Protein AF-A0AAD5U591-F1 (afdb_monomer_lite)

Radius of gyration: 16.57 Å; chains: 1; bounding box: 40×35×48 Å

Foldseek 3Di:
DDWDQDPVRAIEAEAFDAQDDPNQVVCCVSHVQQVRHAEYEYFFLQRAVGQLVVCVSHVPHAYEYFLSNCVPCVVRHDHPYHCPDPVNQVVCPPQKHKDAPPPADGNDGPPNPQPLRGGIWIAGPVVRDIDSPQQKDFDAPDDPVCCVPDPHRDIDGRD

Structure (mmCIF, N/CA/C/O backbone):
data_AF-A0AAD5U591-F1
#
_entry.id   AF-A0AAD5U591-F1
#
loop_
_atom_site.group_PDB
_atom_site.id
_atom_site.type_symbol
_atom_site.label_atom_id
_atom_site.label_alt_id
_atom_site.label_comp_id
_atom_site.label_asym_id
_atom_site.label_entity_id
_atom_site.label_seq_id
_atom_site.pdbx_PDB_ins_code
_atom_site.Cartn_x
_atom_site.Cartn_y
_atom_site.Cartn_z
_atom_site.occupancy
_atom_site.B_iso_or_equiv
_atom_site.auth_seq_id
_atom_site.auth_comp_id
_atom_site.auth_asym_id
_atom_site.auth_atom_id
_atom_site.pdbx_PDB_model_num
ATOM 1 N N . MET A 1 1 ? -3.386 0.021 -6.313 1.00 92.75 1 MET A N 1
ATOM 2 C CA . MET A 1 1 ? -3.822 -0.165 -4.912 1.00 92.75 1 MET A CA 1
ATOM 3 C C . MET A 1 1 ? -4.384 -1.567 -4.724 1.00 92.75 1 MET A C 1
ATOM 5 O O . MET A 1 1 ? -5.111 -2.039 -5.590 1.00 92.75 1 MET A O 1
ATOM 9 N N . SER A 1 2 ? -4.072 -2.214 -3.604 1.00 96.12 2 SER A N 1
ATOM 10 C CA . SER A 1 2 ? -4.718 -3.455 -3.149 1.00 96.12 2 SER A CA 1
ATOM 11 C C . SER A 1 2 ? -5.254 -3.280 -1.729 1.00 96.12 2 SER A C 1
ATOM 13 O O . SER A 1 2 ? -4.752 -2.448 -0.980 1.00 96.12 2 SER A O 1
ATOM 15 N N . ILE A 1 3 ? -6.272 -4.052 -1.348 1.00 96.69 3 ILE A N 1
ATOM 16 C CA . ILE A 1 3 ? -6.876 -3.996 -0.011 1.00 96.69 3 ILE A CA 1
ATOM 17 C C . ILE A 1 3 ? -6.871 -5.405 0.567 1.00 96.69 3 ILE A C 1
ATOM 19 O O . ILE A 1 3 ? -7.414 -6.330 -0.035 1.00 96.69 3 ILE A O 1
ATOM 23 N N . ILE A 1 4 ? -6.253 -5.569 1.732 1.00 96.19 4 ILE A N 1
ATOM 24 C CA . ILE A 1 4 ? -6.123 -6.861 2.403 1.00 96.19 4 ILE A CA 1
ATOM 25 C C . ILE A 1 4 ? -6.938 -6.833 3.679 1.00 96.19 4 ILE A C 1
ATOM 27 O O . ILE A 1 4 ? -6.762 -5.937 4.499 1.00 96.19 4 ILE A O 1
ATOM 31 N N . LYS A 1 5 ? -7.796 -7.837 3.861 1.00 95.56 5 LYS A N 1
ATOM 32 C CA . LYS A 1 5 ? -8.461 -8.086 5.138 1.00 95.56 5 LYS A CA 1
ATOM 33 C C . LYS A 1 5 ? -7.550 -8.935 6.021 1.00 95.56 5 LYS A C 1
ATOM 35 O O . LYS A 1 5 ? -7.243 -10.071 5.667 1.00 95.56 5 LYS A O 1
ATOM 40 N N . THR A 1 6 ? -7.131 -8.388 7.151 1.00 94.25 6 THR A N 1
ATOM 41 C CA . THR A 1 6 ? -6.293 -9.067 8.148 1.00 94.25 6 THR A CA 1
ATOM 42 C C . THR A 1 6 ? -7.108 -10.084 8.946 1.00 94.25 6 THR A C 1
ATOM 44 O O . THR A 1 6 ? -8.347 -10.078 8.938 1.00 94.25 6 THR A O 1
ATOM 47 N N . LYS A 1 7 ? -6.430 -10.966 9.692 1.00 89.75 7 LYS A N 1
ATOM 48 C CA . LYS A 1 7 ? -7.109 -11.998 10.506 1.00 89.75 7 LYS A CA 1
ATOM 49 C C . LYS A 1 7 ? -8.034 -11.419 11.577 1.00 89.75 7 LYS A C 1
ATOM 51 O O . LYS A 1 7 ? -9.019 -12.057 11.938 1.00 89.75 7 LYS A O 1
ATOM 56 N N . ASN A 1 8 ? -7.737 -10.215 12.069 1.00 90.44 8 ASN A N 1
ATOM 57 C CA . ASN A 1 8 ? -8.565 -9.508 13.052 1.00 90.44 8 ASN A CA 1
ATOM 58 C C . ASN A 1 8 ? -9.785 -8.795 12.419 1.00 90.44 8 ASN A C 1
ATOM 60 O O . ASN A 1 8 ? -10.563 -8.159 13.128 1.00 90.44 8 ASN A O 1
ATOM 64 N N . GLY A 1 9 ? -9.965 -8.902 11.097 1.00 93.94 9 GLY A N 1
ATOM 65 C CA . GLY A 1 9 ? -11.090 -8.336 10.360 1.00 93.94 9 GLY A CA 1
ATOM 66 C C . GLY A 1 9 ? -10.933 -6.869 9.952 1.00 93.94 9 GLY A C 1
ATOM 67 O O . GLY A 1 9 ? -11.871 -6.328 9.365 1.00 93.94 9 GLY A O 1
ATOM 68 N N . LYS A 1 10 ? -9.788 -6.237 10.241 1.00 97.12 10 LYS A N 1
ATOM 69 C CA . LYS A 1 10 ? -9.422 -4.900 9.754 1.00 97.12 10 LYS A CA 1
ATOM 70 C C . LYS A 1 10 ? -8.831 -4.968 8.347 1.00 97.12 10 LYS A C 1
ATOM 72 O O . LYS A 1 10 ? -8.687 -6.044 7.767 1.00 97.12 10 LYS A O 1
ATOM 77 N N . PHE A 1 11 ? -8.533 -3.803 7.783 1.00 98.19 11 PHE A N 1
ATOM 78 C CA . PHE A 1 11 ? -7.991 -3.671 6.441 1.00 98.19 11 PHE A CA 1
ATOM 79 C C . PHE A 1 11 ? -6.640 -2.963 6.424 1.00 98.19 11 PHE A C 1
ATOM 81 O O . PHE A 1 11 ? -6.438 -1.964 7.116 1.00 98.19 11 PHE A O 1
ATOM 88 N N . ILE A 1 12 ? -5.747 -3.462 5.573 1.00 98.19 12 ILE A N 1
ATOM 89 C CA . ILE A 1 12 ? -4.520 -2.781 5.165 1.00 98.19 12 ILE A CA 1
ATOM 90 C C . ILE A 1 12 ? -4.679 -2.385 3.698 1.00 98.19 12 ILE A C 1
ATOM 92 O O . ILE A 1 12 ? -4.931 -3.240 2.845 1.00 98.19 12 ILE A O 1
ATOM 96 N N . CYS A 1 13 ? -4.527 -1.096 3.403 1.00 98.25 13 CYS A N 1
ATOM 97 C CA . CYS A 1 13 ? -4.463 -0.593 2.033 1.00 98.25 13 CYS A CA 1
ATOM 98 C C . CYS A 1 13 ? -3.001 -0.548 1.576 1.00 98.25 13 CYS A C 1
ATOM 100 O O . CYS A 1 13 ? -2.153 0.038 2.247 1.00 98.25 13 CYS A O 1
ATOM 102 N N . ILE A 1 14 ? -2.712 -1.172 0.439 1.00 98.06 14 ILE A N 1
ATOM 103 C CA . ILE A 1 14 ? -1.399 -1.183 -0.205 1.00 98.06 14 ILE A CA 1
ATOM 104 C C . ILE A 1 14 ? -1.436 -0.210 -1.377 1.00 98.06 14 ILE A C 1
ATOM 106 O O . ILE A 1 14 ? -2.205 -0.410 -2.323 1.00 98.06 14 ILE A O 1
ATOM 110 N N . ASP A 1 15 ? -0.588 0.810 -1.304 1.00 97.44 15 ASP A N 1
ATOM 111 C CA . ASP A 1 15 ? -0.572 2.004 -2.142 1.00 97.44 15 ASP A CA 1
ATOM 112 C C . ASP A 1 15 ? -1.895 2.781 -2.150 1.00 97.44 15 ASP A C 1
ATOM 114 O O . ASP A 1 15 ? -2.889 2.399 -1.532 1.00 97.44 15 ASP A O 1
ATOM 118 N N . ALA A 1 16 ? -1.896 3.913 -2.846 1.00 96.19 16 ALA A N 1
ATOM 119 C CA . ALA A 1 16 ? -3.072 4.741 -3.054 1.00 96.19 16 ALA A CA 1
ATOM 120 C C . ALA A 1 16 ? -3.356 4.887 -4.552 1.00 96.19 16 ALA A C 1
ATOM 122 O O . ALA A 1 16 ? -2.450 4.885 -5.382 1.00 96.19 16 ALA A O 1
ATOM 123 N N . VAL A 1 17 ? -4.632 5.033 -4.886 1.00 95.44 17 VAL A N 1
ATOM 124 C CA . VAL A 1 17 ? -5.116 5.484 -6.197 1.00 95.44 17 VAL A CA 1
ATOM 125 C C . VAL A 1 17 ? -6.051 6.658 -5.969 1.00 95.44 17 VAL A C 1
ATOM 127 O O . VAL A 1 17 ? -6.451 6.921 -4.834 1.00 95.44 17 VAL A O 1
ATOM 130 N N . GLU A 1 18 ? -6.382 7.384 -7.029 1.00 95.62 18 GLU A N 1
ATOM 131 C CA . GLU A 1 18 ? -7.425 8.394 -6.927 1.00 95.62 18 GLU A CA 1
ATOM 132 C C . GLU A 1 18 ? -8.764 7.716 -6.586 1.00 95.62 18 GLU A C 1
ATOM 134 O O . GLU A 1 18 ? -9.175 6.776 -7.265 1.00 95.62 18 GLU A O 1
ATOM 139 N N . VAL A 1 19 ? -9.423 8.157 -5.511 1.00 96.06 19 VAL A N 1
ATOM 140 C CA . VAL A 1 19 ? -10.676 7.567 -5.017 1.00 96.06 19 VAL A CA 1
ATOM 141 C C . VAL A 1 19 ? -11.828 8.511 -5.331 1.00 96.06 19 VAL A C 1
ATOM 143 O O . VAL A 1 19 ? -12.067 9.491 -4.625 1.00 96.06 19 VAL A O 1
ATOM 146 N N . THR A 1 20 ? -12.561 8.201 -6.396 1.00 95.25 20 THR A N 1
ATOM 147 C CA . THR A 1 20 ? -13.708 8.982 -6.873 1.00 95.25 20 THR A CA 1
ATOM 148 C C . THR A 1 20 ? -14.860 8.067 -7.288 1.00 95.25 20 THR A C 1
ATOM 150 O O . THR A 1 20 ? -14.674 6.866 -7.483 1.00 95.25 20 THR A O 1
ATOM 153 N N . GLY A 1 21 ? -16.067 8.634 -7.398 1.00 95.31 21 GLY A N 1
ATOM 154 C CA . GLY A 1 21 ? -17.248 7.930 -7.907 1.00 95.31 21 GLY A CA 1
ATOM 155 C C . GLY A 1 21 ? -17.542 6.620 -7.172 1.00 95.31 21 GLY A C 1
ATOM 156 O O . GLY A 1 21 ? -17.509 6.568 -5.941 1.00 95.31 21 GLY A O 1
ATOM 157 N N . ASP A 1 22 ? -17.801 5.565 -7.941 1.00 96.19 22 ASP A N 1
ATOM 158 C CA . ASP A 1 22 ? -18.186 4.246 -7.429 1.00 96.19 22 ASP A CA 1
ATOM 159 C C . ASP A 1 22 ? -17.120 3.638 -6.510 1.00 96.19 22 ASP A C 1
ATOM 161 O O . ASP A 1 22 ? -17.457 3.072 -5.469 1.00 96.19 22 ASP A O 1
ATOM 165 N N . LEU A 1 23 ? -15.832 3.860 -6.804 1.00 96.06 23 LEU A N 1
ATOM 166 C CA . LEU A 1 23 ? -14.731 3.360 -5.975 1.00 96.06 23 LEU A CA 1
ATOM 167 C C . LEU A 1 23 ? -14.799 3.909 -4.542 1.00 96.06 23 LEU A C 1
ATOM 169 O O . LEU A 1 23 ? -14.490 3.193 -3.590 1.00 96.06 23 LEU A O 1
ATOM 173 N N . LYS A 1 24 ? -15.230 5.167 -4.366 1.00 97.31 24 LYS A N 1
ATOM 174 C CA . LYS A 1 24 ? -15.427 5.749 -3.030 1.00 97.31 24 LYS A CA 1
ATOM 175 C C . LYS A 1 24 ? -16.519 5.004 -2.265 1.00 97.31 24 LYS A C 1
ATOM 177 O O . LYS A 1 24 ? -16.320 4.665 -1.102 1.00 97.31 24 LYS A O 1
ATOM 182 N N . GLY A 1 25 ? -17.646 4.740 -2.927 1.00 97.88 25 GLY A N 1
ATOM 183 C CA . GLY A 1 25 ? -18.772 4.015 -2.342 1.00 97.88 25 GLY A CA 1
ATOM 184 C C . GLY A 1 25 ? -18.409 2.579 -1.968 1.00 97.88 25 GLY A C 1
ATOM 185 O O . GLY A 1 25 ? -18.720 2.136 -0.864 1.00 97.88 25 GLY A O 1
ATOM 186 N N . GLU A 1 26 ? -17.693 1.874 -2.846 1.00 97.31 26 GLU A N 1
ATOM 187 C CA . GLU A 1 26 ? -17.203 0.517 -2.586 1.00 97.31 26 GLU A CA 1
ATOM 188 C C . GLU A 1 26 ? -16.244 0.477 -1.394 1.00 97.31 26 GLU A C 1
ATOM 190 O O . GLU A 1 26 ? -16.398 -0.356 -0.497 1.00 97.31 26 GLU A O 1
ATOM 195 N N . LEU A 1 27 ? -15.282 1.405 -1.346 1.00 97.38 27 LEU A N 1
ATOM 196 C CA . LEU A 1 27 ? -14.311 1.473 -0.261 1.00 97.38 27 LEU A CA 1
ATOM 197 C C . LEU A 1 27 ? -14.982 1.807 1.075 1.00 97.38 27 LEU A C 1
ATOM 199 O O . LEU A 1 27 ? -14.684 1.169 2.087 1.00 97.38 27 LEU A O 1
ATOM 203 N N . ASP A 1 28 ? -15.918 2.755 1.090 1.00 98.12 28 ASP A N 1
ATOM 204 C CA . ASP A 1 28 ? -16.672 3.116 2.292 1.00 98.12 28 ASP A CA 1
ATOM 205 C C . ASP A 1 28 ? -17.528 1.960 2.803 1.00 98.12 28 ASP A C 1
ATOM 207 O O . ASP A 1 28 ? -17.515 1.669 4.000 1.00 98.12 28 ASP A O 1
ATOM 211 N N . ALA A 1 29 ? -18.242 1.275 1.909 1.00 98.12 29 ALA A N 1
ATOM 212 C CA . ALA A 1 29 ? -19.065 0.129 2.272 1.00 98.12 29 ALA A CA 1
ATOM 213 C C . ALA A 1 29 ? -18.212 -1.023 2.823 1.00 98.12 29 ALA A C 1
ATOM 215 O O . ALA A 1 29 ? -18.571 -1.636 3.829 1.00 98.12 29 ALA A O 1
ATOM 216 N N . LEU A 1 30 ? -17.057 -1.288 2.203 1.00 97.31 30 LEU A N 1
ATOM 217 C CA . LEU A 1 30 ? -16.142 -2.347 2.624 1.00 97.31 30 LEU A CA 1
ATOM 218 C C . LEU A 1 30 ? -15.506 -2.061 3.991 1.00 97.31 30 LEU A C 1
ATOM 220 O O . LEU A 1 30 ? -15.283 -2.984 4.775 1.00 97.31 30 LEU A O 1
ATOM 224 N N . THR A 1 31 ? -15.197 -0.794 4.275 1.00 97.75 31 THR A N 1
ATOM 225 C CA . THR A 1 31 ? -14.332 -0.406 5.400 1.00 97.75 31 THR A CA 1
ATOM 226 C C . THR A 1 31 ? -15.045 0.355 6.517 1.00 97.75 31 THR A C 1
ATOM 228 O O . THR A 1 31 ? -14.375 0.889 7.401 1.00 97.75 31 THR A O 1
ATOM 231 N N . ASP A 1 32 ? -16.381 0.407 6.504 1.00 97.75 32 ASP A N 1
ATOM 232 C CA . ASP A 1 32 ? -17.183 1.295 7.361 1.00 97.75 32 ASP A CA 1
ATOM 233 C C . ASP A 1 32 ? -16.642 2.732 7.322 1.00 97.75 32 ASP A C 1
ATOM 235 O O . ASP A 1 32 ? -16.164 3.278 8.319 1.00 97.75 32 ASP A O 1
ATOM 239 N N . ASN A 1 33 ? -16.684 3.334 6.132 1.00 97.25 33 ASN A N 1
ATOM 240 C CA . ASN A 1 33 ? -16.224 4.701 5.878 1.00 97.25 33 ASN A CA 1
ATOM 241 C C . ASN A 1 33 ? -14.779 4.928 6.362 1.00 97.25 33 ASN A C 1
ATOM 243 O O . ASN A 1 33 ? -14.467 5.933 6.999 1.00 97.25 33 ASN A O 1
ATOM 247 N N . GLY A 1 34 ? -13.904 3.948 6.125 1.00 97.44 34 GLY A N 1
ATOM 248 C CA . GLY A 1 34 ? -12.499 3.975 6.523 1.00 97.44 34 GLY A CA 1
ATOM 249 C C . GLY A 1 34 ? -12.202 3.571 7.969 1.00 97.44 34 GLY A C 1
ATOM 250 O O . GLY A 1 34 ? -11.034 3.381 8.300 1.00 97.44 34 GLY A O 1
ATOM 251 N N . LYS A 1 35 ? -13.200 3.378 8.844 1.00 97.88 35 LYS A N 1
ATOM 252 C CA . LYS A 1 35 ? -12.973 3.034 10.268 1.00 97.88 35 LYS A CA 1
ATOM 253 C C . LYS A 1 35 ? -12.347 1.655 10.480 1.00 97.88 35 LYS A C 1
ATOM 255 O O . LYS A 1 35 ? -11.789 1.367 11.544 1.00 97.88 35 LYS A O 1
ATOM 260 N N . LEU A 1 36 ? -12.496 0.760 9.509 1.00 98.31 36 LEU A N 1
ATOM 261 C CA . LEU A 1 36 ? -11.883 -0.563 9.531 1.00 98.31 36 LEU A CA 1
ATOM 262 C C . LEU A 1 36 ? -10.500 -0.584 8.876 1.00 98.31 36 LEU A C 1
ATOM 264 O O . LEU A 1 36 ? -9.835 -1.611 8.978 1.00 98.31 36 LEU A O 1
ATOM 268 N N . ILE A 1 37 ? -10.050 0.509 8.254 1.00 98.44 37 ILE A N 1
ATOM 269 C CA . ILE A 1 37 ? -8.684 0.612 7.737 1.00 98.44 37 ILE A CA 1
ATOM 270 C C . ILE A 1 37 ? -7.752 0.861 8.926 1.00 98.44 37 ILE A C 1
ATOM 272 O O . ILE A 1 37 ? -7.838 1.876 9.613 1.00 98.44 37 ILE A O 1
ATOM 276 N N . GLU A 1 38 ? -6.866 -0.089 9.191 1.00 97.81 38 GLU A N 1
ATOM 277 C CA . GLU A 1 38 ? -5.878 0.004 10.265 1.00 97.81 38 GLU A CA 1
ATOM 278 C C . GLU A 1 38 ? -4.618 0.725 9.791 1.00 97.81 38 GLU A C 1
ATOM 280 O O . GLU A 1 38 ? -4.025 1.524 10.522 1.00 97.81 38 GLU A O 1
ATOM 285 N N . SER A 1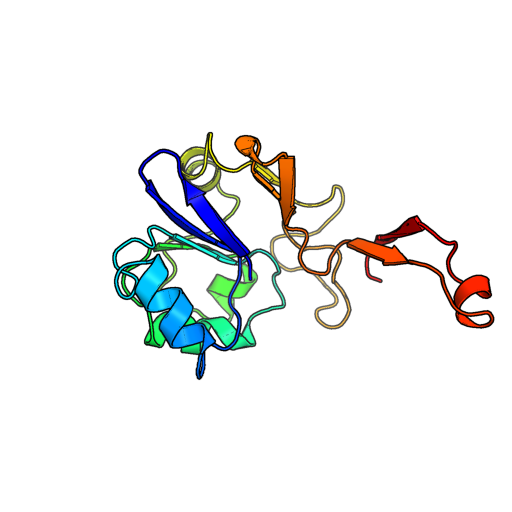 39 ? -4.187 0.441 8.563 1.00 98.31 39 SER A N 1
ATOM 286 C CA . SER A 1 39 ? -2.964 1.007 8.005 1.00 98.31 39 SER A CA 1
ATOM 287 C C . SER A 1 39 ? -3.048 1.195 6.497 1.00 98.31 39 SER A C 1
ATOM 289 O O . SER A 1 39 ? -3.719 0.442 5.791 1.00 98.31 39 SER A O 1
ATOM 291 N N . VAL A 1 40 ? -2.314 2.190 6.013 1.00 98.56 40 VAL A N 1
ATOM 292 C CA . VAL A 1 40 ? -2.033 2.418 4.597 1.00 98.56 40 VAL A CA 1
ATOM 293 C C . VAL A 1 40 ? -0.521 2.346 4.416 1.00 98.56 40 VAL A C 1
ATOM 295 O O . VAL A 1 40 ? 0.216 3.015 5.141 1.00 98.56 40 VAL A O 1
ATOM 298 N N . ILE A 1 41 ? -0.048 1.525 3.479 1.00 98.44 41 ILE A N 1
ATOM 299 C CA . ILE A 1 41 ? 1.384 1.335 3.222 1.00 98.44 41 ILE A CA 1
ATOM 300 C C . ILE A 1 41 ? 1.743 1.769 1.800 1.00 98.44 41 ILE A C 1
ATOM 302 O O . ILE A 1 41 ? 1.080 1.368 0.849 1.00 98.44 41 ILE A O 1
ATOM 306 N N . ALA A 1 42 ? 2.784 2.586 1.650 1.00 97.81 42 ALA A N 1
ATOM 307 C CA . ALA A 1 42 ? 3.295 3.053 0.365 1.00 97.81 42 ALA A CA 1
ATOM 308 C C . ALA A 1 42 ? 4.515 2.232 -0.058 1.00 97.81 42 ALA A C 1
ATOM 310 O O . ALA A 1 42 ? 5.558 2.279 0.602 1.00 97.81 42 ALA A O 1
ATOM 311 N N . THR A 1 43 ? 4.380 1.477 -1.146 1.00 95.75 43 THR A N 1
ATOM 312 C CA . THR A 1 43 ? 5.341 0.440 -1.541 1.00 95.75 43 THR A CA 1
ATOM 313 C C . THR A 1 43 ? 6.329 0.912 -2.593 1.00 95.75 43 THR A C 1
ATOM 315 O O . THR A 1 43 ? 7.479 0.475 -2.581 1.00 95.75 43 THR A O 1
ATOM 318 N N . HIS A 1 44 ? 5.920 1.832 -3.471 1.00 92.94 44 HIS A N 1
ATOM 319 C CA . HIS A 1 44 ? 6.751 2.285 -4.580 1.00 92.94 44 HIS A CA 1
ATOM 320 C C . HIS A 1 44 ? 7.161 3.759 -4.414 1.00 92.94 44 HIS A C 1
ATOM 322 O O . HIS A 1 44 ? 6.302 4.638 -4.458 1.00 92.94 44 HIS A O 1
ATOM 328 N N . PRO A 1 45 ? 8.461 4.084 -4.261 1.00 91.12 45 PRO A N 1
ATOM 329 C CA . PRO A 1 45 ? 8.947 5.417 -3.864 1.00 91.12 45 PRO A CA 1
ATOM 330 C C . PRO A 1 45 ? 8.565 6.565 -4.818 1.00 91.12 45 PRO A C 1
ATOM 332 O O . PRO A 1 45 ? 8.686 7.739 -4.456 1.00 91.12 45 PRO A O 1
ATOM 335 N N . PHE A 1 46 ? 8.123 6.247 -6.035 1.00 91.06 46 PHE A N 1
ATOM 336 C CA . PHE A 1 46 ? 7.727 7.223 -7.054 1.00 91.06 46 PHE A CA 1
ATOM 337 C C . PHE A 1 46 ? 6.213 7.325 -7.278 1.00 91.06 46 PHE A C 1
ATOM 339 O O . PHE A 1 46 ? 5.774 8.201 -8.019 1.00 91.06 46 PHE A O 1
ATOM 346 N N . HIS A 1 47 ? 5.400 6.481 -6.637 1.00 92.31 47 HIS A N 1
ATOM 347 C CA . HIS A 1 47 ? 3.942 6.509 -6.787 1.00 92.31 47 HIS A CA 1
ATOM 348 C C . HIS A 1 47 ? 3.313 7.376 -5.701 1.00 92.31 47 HIS A C 1
ATOM 350 O O . HIS A 1 47 ? 2.741 6.892 -4.734 1.00 92.31 47 HIS A O 1
ATOM 356 N N . THR A 1 48 ? 3.444 8.693 -5.843 1.00 91.31 48 THR A N 1
ATOM 357 C CA . THR A 1 48 ? 3.114 9.630 -4.755 1.00 91.31 48 THR A CA 1
ATOM 358 C C . THR A 1 48 ? 1.824 10.418 -4.958 1.00 91.31 48 THR A C 1
ATOM 360 O O . THR A 1 48 ? 1.310 10.996 -4.005 1.00 91.31 48 THR A O 1
ATOM 363 N N . LEU A 1 49 ? 1.294 10.459 -6.184 1.00 93.12 49 LEU A N 1
ATOM 364 C CA . LEU A 1 49 ? 0.250 11.412 -6.585 1.00 93.12 49 LEU A CA 1
ATOM 365 C C . LEU A 1 49 ? -1.045 11.281 -5.774 1.00 93.12 49 LEU A C 1
ATOM 367 O O . LEU A 1 49 ? -1.634 12.285 -5.379 1.00 93.12 49 LEU A O 1
ATOM 371 N N . SER A 1 50 ? -1.480 10.053 -5.501 1.00 96.56 50 SER A N 1
ATOM 372 C CA . SER A 1 50 ? -2.794 9.805 -4.904 1.00 96.56 50 SER A CA 1
ATOM 373 C C . SER A 1 50 ? -2.815 9.872 -3.377 1.00 96.56 50 SER A C 1
ATOM 375 O O . SER A 1 50 ? -3.890 9.962 -2.788 1.00 96.56 50 SER A O 1
ATOM 377 N N . PHE A 1 51 ? -1.656 9.868 -2.712 1.00 98.06 51 PHE A N 1
ATOM 378 C CA . PHE A 1 51 ? -1.589 9.786 -1.250 1.00 98.06 51 PHE A CA 1
ATOM 379 C C . PHE A 1 51 ? -2.210 10.989 -0.542 1.00 98.06 51 PHE A C 1
ATOM 381 O O . PHE A 1 51 ? -2.872 10.811 0.476 1.00 98.06 51 PHE A O 1
ATOM 388 N N . LYS A 1 52 ? -2.065 12.198 -1.098 1.00 98.00 52 LYS A N 1
ATOM 389 C CA . LYS A 1 52 ? -2.682 13.406 -0.537 1.00 98.00 52 LYS A CA 1
ATOM 390 C C . LYS A 1 52 ? -4.208 13.303 -0.508 1.00 98.00 52 LYS A C 1
ATOM 392 O O . LYS A 1 52 ? -4.816 13.503 0.539 1.00 98.00 52 LYS A O 1
ATOM 397 N N . GLN A 1 53 ? -4.825 12.973 -1.645 1.00 97.88 53 GLN A N 1
ATOM 398 C CA . GLN A 1 53 ? -6.281 12.829 -1.729 1.00 97.88 53 GLN A CA 1
ATOM 399 C C . GLN A 1 53 ? -6.761 11.676 -0.838 1.00 97.88 53 GLN A C 1
ATOM 401 O O . GLN A 1 53 ? -7.731 11.829 -0.100 1.00 97.88 53 GLN A O 1
ATOM 406 N N . PHE A 1 54 ? -6.054 10.544 -0.856 1.00 98.25 54 PHE A N 1
ATOM 407 C CA . PHE A 1 54 ? -6.412 9.392 -0.035 1.00 98.25 54 PHE A CA 1
ATOM 408 C C . PHE A 1 54 ? -6.375 9.730 1.465 1.00 98.25 54 PHE A C 1
ATOM 410 O O . PHE A 1 54 ? -7.320 9.419 2.187 1.00 98.25 54 PHE A O 1
ATOM 417 N N . TYR A 1 55 ? -5.341 10.447 1.918 1.00 98.44 55 TYR A N 1
ATOM 418 C CA . TYR A 1 55 ? -5.222 10.914 3.301 1.00 98.44 55 TYR A CA 1
ATOM 419 C C . TYR A 1 55 ? -6.338 11.890 3.694 1.00 98.44 55 TYR A C 1
ATOM 421 O O . TYR A 1 55 ? -6.881 11.791 4.791 1.00 98.44 55 TYR A O 1
ATOM 429 N N . GLN A 1 56 ? -6.731 12.801 2.798 1.00 98.00 56 GLN A N 1
ATOM 430 C CA . GLN A 1 56 ? -7.848 13.724 3.038 1.00 98.00 56 GLN A CA 1
ATOM 431 C C . GLN A 1 56 ? -9.184 12.994 3.223 1.00 98.00 56 GLN A C 1
ATOM 433 O O . GLN A 1 56 ? -9.997 13.406 4.048 1.00 98.00 56 GLN A O 1
ATOM 438 N N . LEU A 1 57 ? -9.409 11.914 2.470 1.00 98.06 57 LEU A N 1
ATOM 439 C CA . LEU A 1 57 ? -10.619 11.099 2.576 1.00 98.06 57 LEU A CA 1
ATOM 440 C C . LEU A 1 57 ? -10.597 10.183 3.807 1.00 98.06 57 LEU A C 1
ATOM 442 O O . LEU A 1 57 ? -11.633 9.992 4.442 1.00 98.06 57 LEU A O 1
ATOM 446 N N . TYR A 1 58 ? -9.428 9.641 4.154 1.00 98.19 58 TYR A N 1
ATOM 447 C CA . TYR A 1 58 ? -9.257 8.654 5.219 1.00 98.19 58 TYR A CA 1
ATOM 448 C C . TYR A 1 58 ? -8.060 8.998 6.123 1.00 98.19 58 TYR A C 1
ATOM 450 O O . TYR A 1 58 ? -7.038 8.316 6.079 1.00 98.19 58 TYR A O 1
ATOM 458 N N . PRO A 1 59 ? -8.150 10.026 6.982 1.00 97.94 59 PRO A N 1
ATOM 459 C CA . PRO A 1 59 ? -7.002 10.494 7.771 1.00 97.94 59 PRO A CA 1
ATOM 460 C C . PRO A 1 59 ? -6.697 9.644 9.015 1.00 97.94 59 PRO A C 1
ATOM 462 O O . PRO A 1 59 ? -5.644 9.804 9.629 1.00 97.94 59 PRO A O 1
ATOM 465 N N . SER A 1 60 ? -7.629 8.784 9.435 1.00 96.81 60 SER A N 1
ATOM 466 C CA . SER A 1 60 ? -7.551 8.023 10.691 1.00 96.81 60 SER A CA 1
ATOM 467 C C . SER A 1 60 ? -6.546 6.858 10.732 1.00 96.81 60 SER A C 1
ATOM 469 O O . SER A 1 60 ? -5.987 6.638 11.809 1.00 96.81 60 SER A O 1
ATOM 471 N N . PRO A 1 61 ? -6.317 6.083 9.652 1.00 98.00 61 PRO A N 1
ATOM 472 C CA . PRO A 1 61 ? -5.369 4.970 9.663 1.00 98.00 61 PRO A CA 1
ATOM 473 C C . PRO A 1 61 ? -3.924 5.424 9.881 1.00 98.00 61 PRO A C 1
ATOM 475 O O . PRO A 1 61 ? -3.579 6.588 9.681 1.00 98.00 61 PRO A O 1
ATOM 478 N N . LYS A 1 62 ? -3.046 4.481 10.231 1.00 98.44 62 LYS A N 1
ATOM 479 C CA . LYS A 1 62 ? -1.600 4.738 10.280 1.00 98.44 62 LYS A CA 1
ATOM 480 C C . LYS A 1 62 ? -0.998 4.656 8.880 1.00 98.44 62 LYS A C 1
ATOM 482 O O . LYS A 1 62 ? -1.181 3.654 8.193 1.00 98.44 62 LYS A O 1
ATOM 487 N N . TYR A 1 63 ? -0.253 5.678 8.475 1.00 98.69 63 TYR A N 1
ATOM 488 C CA . TYR A 1 63 ? 0.388 5.727 7.160 1.00 98.69 63 TYR A CA 1
ATOM 489 C C . TYR A 1 63 ? 1.871 5.384 7.275 1.00 98.69 63 TYR A C 1
ATOM 491 O O . TYR A 1 63 ? 2.599 6.038 8.017 1.00 98.69 63 TYR A O 1
ATOM 499 N N . PHE A 1 64 ? 2.334 4.394 6.518 1.00 98.62 64 PHE A N 1
ATOM 500 C CA . PHE A 1 64 ? 3.745 4.013 6.443 1.00 98.62 64 PHE A CA 1
ATOM 501 C C . PHE A 1 64 ?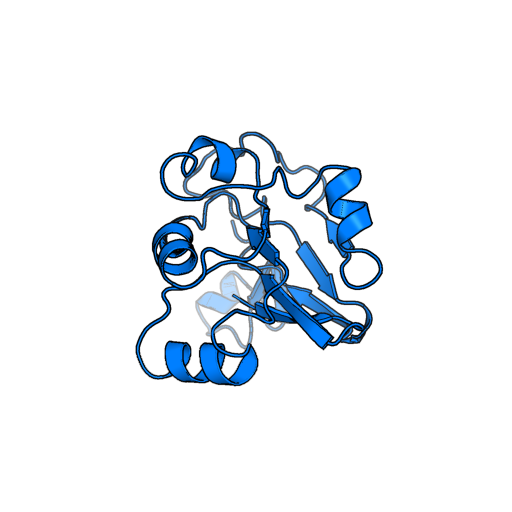 4.234 4.128 5.011 1.00 98.62 64 PHE A C 1
ATOM 503 O O . PHE A 1 64 ? 3.523 3.749 4.085 1.00 98.62 64 PHE A O 1
ATOM 510 N N . GLY A 1 65 ? 5.449 4.620 4.809 1.00 97.62 65 GLY A N 1
ATOM 511 C CA . GLY A 1 65 ? 5.984 4.787 3.463 1.00 97.62 65 GLY A CA 1
ATOM 512 C C . GLY A 1 65 ? 7.482 4.590 3.391 1.00 97.62 65 GLY A C 1
ATOM 513 O O . GLY A 1 65 ? 8.159 4.393 4.397 1.00 97.62 65 GLY A O 1
ATOM 514 N N . THR A 1 66 ? 8.012 4.638 2.178 1.00 96.56 66 THR A N 1
ATOM 515 C CA . THR A 1 66 ? 9.466 4.657 1.964 1.00 96.56 66 THR A CA 1
ATOM 516 C C . THR A 1 66 ? 10.080 5.990 2.430 1.00 96.56 66 THR A C 1
ATOM 518 O O . THR A 1 66 ? 9.357 6.991 2.522 1.00 96.56 66 THR A O 1
ATOM 521 N N . PRO A 1 67 ? 11.407 6.075 2.652 1.00 95.75 67 PRO A N 1
ATOM 522 C CA . PRO A 1 67 ? 12.071 7.326 3.034 1.00 95.75 67 PRO A CA 1
ATOM 523 C C . PRO A 1 67 ? 11.761 8.490 2.088 1.00 95.75 67 PRO A C 1
ATOM 525 O O . PRO A 1 67 ? 11.580 9.631 2.518 1.00 95.75 67 PRO A O 1
ATOM 528 N N . ARG A 1 68 ? 11.616 8.198 0.789 1.00 94.38 68 ARG A N 1
ATOM 529 C CA . ARG A 1 68 ? 11.215 9.194 -0.202 1.00 94.38 68 ARG A CA 1
ATOM 530 C C . ARG A 1 68 ? 9.815 9.745 0.066 1.00 94.38 68 ARG A C 1
ATOM 532 O O . ARG A 1 68 ? 9.674 10.962 0.056 1.00 94.38 68 ARG A O 1
ATOM 539 N N . HIS A 1 69 ? 8.814 8.905 0.340 1.00 96.06 69 HIS A N 1
ATOM 540 C CA . HIS A 1 69 ? 7.459 9.370 0.667 1.00 96.06 69 HIS A CA 1
ATOM 541 C C . HIS A 1 69 ? 7.465 10.315 1.866 1.00 96.06 69 HIS A C 1
ATOM 543 O O . HIS A 1 69 ? 6.937 11.420 1.775 1.00 96.06 69 HIS A O 1
ATOM 549 N N . LEU A 1 70 ? 8.134 9.908 2.949 1.00 96.88 70 LEU A N 1
ATOM 550 C CA . LEU A 1 70 ? 8.267 10.717 4.160 1.00 96.88 70 LEU A CA 1
ATOM 551 C C . LEU A 1 70 ? 8.936 12.063 3.862 1.00 96.88 70 LEU A C 1
ATOM 553 O O . LEU A 1 70 ? 8.546 13.076 4.426 1.00 96.88 70 LEU A O 1
ATOM 557 N N . LYS A 1 71 ? 9.921 12.088 2.960 1.00 95.25 71 LYS A N 1
ATOM 558 C CA . LYS A 1 71 ? 10.623 13.312 2.564 1.00 95.25 71 LYS A CA 1
ATOM 559 C C . LYS A 1 71 ? 9.772 14.250 1.707 1.00 95.25 71 LYS A C 1
ATOM 561 O O . LYS A 1 71 ? 9.850 15.457 1.907 1.00 95.25 71 LYS A O 1
ATOM 566 N N . ILE A 1 72 ? 9.048 1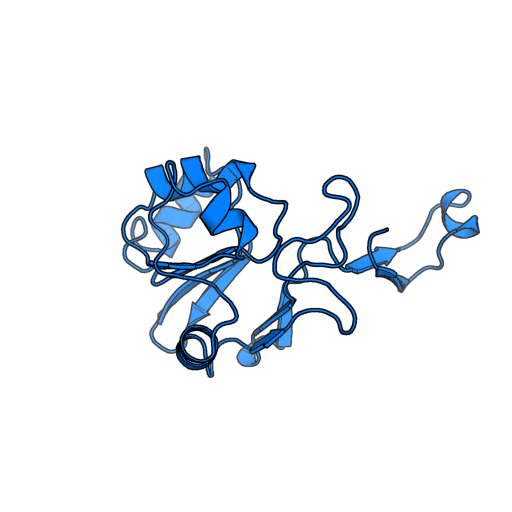3.731 0.712 1.00 94.75 72 ILE A N 1
ATOM 567 C CA . ILE A 1 72 ? 8.386 14.571 -0.304 1.00 94.75 72 ILE A CA 1
ATOM 568 C C . ILE A 1 72 ? 6.897 14.823 -0.046 1.00 94.75 72 ILE A C 1
ATOM 570 O O . ILE A 1 72 ? 6.340 15.712 -0.675 1.00 94.75 72 ILE A O 1
ATOM 574 N N . LEU A 1 73 ? 6.266 14.068 0.858 1.00 96.62 73 LEU A N 1
ATOM 575 C CA . LEU A 1 73 ? 4.851 14.203 1.227 1.00 96.62 73 LEU A CA 1
ATOM 576 C C . LEU A 1 73 ? 4.657 14.507 2.723 1.00 96.62 73 LEU A C 1
ATOM 578 O O . LEU A 1 73 ? 3.574 14.272 3.256 1.00 96.62 73 LEU A O 1
ATOM 582 N N . SER A 1 74 ? 5.686 14.984 3.429 1.00 96.19 74 SER A N 1
ATOM 583 C CA . SER A 1 74 ? 5.612 15.289 4.870 1.00 96.19 74 SER A CA 1
ATOM 584 C C . SER A 1 74 ? 4.584 16.367 5.217 1.00 96.19 74 SER A C 1
ATOM 586 O O . SER A 1 74 ? 4.035 16.349 6.316 1.00 96.19 74 SER A O 1
ATOM 588 N N . GLU A 1 75 ? 4.327 17.300 4.299 1.00 97.06 75 GLU A N 1
ATOM 589 C CA . GLU A 1 75 ? 3.341 18.371 4.481 1.00 97.06 75 GLU A CA 1
ATOM 590 C C . GLU A 1 75 ? 1.909 17.916 4.158 1.00 97.06 75 GLU A C 1
ATOM 592 O O . GLU A 1 75 ? 0.947 18.489 4.667 1.00 97.06 75 GLU A O 1
ATOM 597 N N . ASP A 1 76 ? 1.759 16.878 3.331 1.00 97.50 76 ASP A N 1
ATOM 598 C CA . ASP A 1 76 ? 0.463 16.410 2.833 1.00 97.50 76 ASP A CA 1
ATOM 599 C C . ASP A 1 76 ? -0.106 15.231 3.632 1.00 97.50 76 ASP A C 1
ATOM 601 O O . ASP A 1 76 ? -1.325 15.059 3.693 1.00 97.50 76 ASP A O 1
ATOM 605 N N . VAL A 1 77 ? 0.761 14.398 4.217 1.00 98.25 77 VAL A N 1
ATOM 606 C CA . VAL A 1 77 ? 0.387 13.145 4.884 1.00 98.25 77 VAL A CA 1
ATOM 607 C C . VAL A 1 77 ? 1.117 13.021 6.215 1.00 98.25 77 VAL A C 1
ATOM 609 O O . VAL A 1 7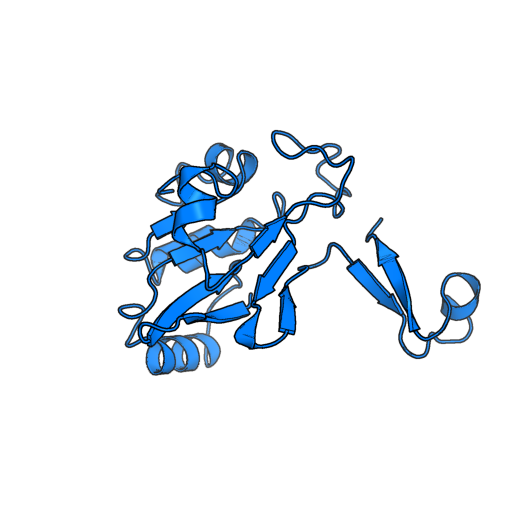7 ? 2.343 13.117 6.293 1.00 98.25 77 VAL A O 1
ATOM 612 N N . LYS A 1 78 ? 0.363 12.725 7.278 1.00 98.31 78 LYS A N 1
ATOM 613 C CA . LYS A 1 78 ? 0.944 12.390 8.580 1.00 98.31 78 LYS A CA 1
ATOM 614 C C . LYS A 1 78 ? 1.402 10.930 8.594 1.00 98.31 78 LYS A C 1
ATOM 616 O O . LYS A 1 78 ? 0.619 10.029 8.890 1.00 98.31 78 LYS A O 1
ATOM 621 N N . TRP A 1 79 ? 2.678 10.712 8.300 1.00 98.25 79 TRP A N 1
ATOM 622 C CA . TRP A 1 79 ? 3.304 9.391 8.358 1.00 98.25 79 TRP A CA 1
ATOM 623 C C . TRP A 1 79 ? 3.555 8.949 9.808 1.00 98.25 79 TRP A C 1
ATOM 625 O O . TRP A 1 79 ? 4.088 9.705 10.616 1.00 98.25 79 TRP A O 1
ATOM 635 N N . GLU A 1 80 ? 3.198 7.706 10.122 1.00 98.25 80 GLU A N 1
ATOM 636 C CA . GLU A 1 80 ? 3.546 7.017 11.372 1.00 98.25 80 GLU A CA 1
ATOM 637 C C . GLU A 1 80 ? 5.031 6.622 11.384 1.00 98.25 80 GLU A C 1
ATOM 639 O O . GLU A 1 80 ? 5.670 6.592 12.435 1.00 98.25 80 GLU A O 1
ATOM 644 N N . GLY A 1 81 ? 5.594 6.332 10.209 1.00 97.44 81 GLY A N 1
ATOM 645 C CA . GLY A 1 81 ? 7.007 6.024 10.062 1.00 97.44 81 GLY A CA 1
ATOM 646 C C . GLY A 1 81 ? 7.350 5.363 8.736 1.00 97.44 81 GLY A C 1
ATOM 647 O O . GLY A 1 81 ? 6.549 5.293 7.803 1.00 97.44 81 GLY A O 1
ATOM 648 N N . GLU A 1 82 ? 8.581 4.877 8.669 1.00 97.62 82 GLU A N 1
ATOM 649 C CA . GLU A 1 82 ? 9.114 4.194 7.501 1.00 97.62 82 GLU A CA 1
ATOM 650 C C . GLU A 1 82 ? 8.661 2.723 7.448 1.00 97.62 82 GLU A C 1
ATOM 652 O O . GLU A 1 82 ? 8.572 2.042 8.475 1.00 97.62 82 GLU A O 1
ATOM 657 N N . LEU A 1 83 ? 8.376 2.219 6.246 1.00 97.44 83 LEU A N 1
ATOM 658 C CA . LEU A 1 83 ? 7.756 0.910 6.035 1.00 97.44 83 LEU A CA 1
ATOM 659 C C . LEU A 1 83 ? 8.677 -0.291 6.332 1.00 97.44 83 LEU A C 1
ATOM 661 O O . LEU A 1 83 ? 8.199 -1.284 6.869 1.00 97.44 83 LEU A O 1
ATOM 665 N N . LEU A 1 84 ? 9.982 -0.214 6.044 1.00 95.75 84 LEU A N 1
ATOM 666 C CA . LEU A 1 84 ? 10.919 -1.347 6.192 1.00 95.75 84 LEU A CA 1
ATOM 667 C C . LEU A 1 84 ? 11.782 -1.305 7.462 1.00 95.75 84 LEU A C 1
ATOM 669 O O . LEU A 1 84 ? 12.867 -1.882 7.508 1.00 95.75 84 LEU A O 1
ATOM 673 N N . THR A 1 85 ? 11.304 -0.656 8.521 1.00 96.50 85 THR A N 1
ATOM 674 C CA . THR A 1 85 ? 11.956 -0.763 9.836 1.00 96.50 85 THR A CA 1
ATOM 675 C C . THR A 1 85 ? 11.592 -2.083 10.510 1.00 96.50 85 THR A C 1
ATOM 677 O O . THR A 1 85 ? 10.499 -2.606 10.304 1.00 96.50 85 THR A O 1
ATOM 680 N N . GLU A 1 86 ? 12.452 -2.592 11.397 1.00 96.12 86 GLU A N 1
ATOM 681 C CA . GLU A 1 86 ? 12.169 -3.810 12.177 1.00 96.12 86 GLU A CA 1
ATOM 682 C C . GLU A 1 86 ? 10.814 -3.738 12.908 1.00 96.12 86 GLU A C 1
ATOM 684 O O . GLU A 1 86 ? 10.068 -4.715 12.956 1.00 96.12 86 GLU A O 1
ATOM 689 N N . LYS A 1 87 ? 10.466 -2.558 13.441 1.00 96.62 87 LYS A N 1
ATOM 690 C CA . LYS A 1 87 ? 9.185 -2.315 14.114 1.00 96.62 87 LYS A CA 1
ATOM 691 C C . LYS A 1 87 ? 8.009 -2.451 13.143 1.00 96.62 87 LYS A C 1
ATOM 693 O O . LYS A 1 87 ? 7.034 -3.118 13.476 1.00 96.62 87 LYS A O 1
ATOM 698 N N . SER A 1 88 ? 8.100 -1.821 11.972 1.00 96.06 88 SER A N 1
ATOM 699 C CA . SER A 1 88 ? 7.062 -1.875 10.937 1.00 96.06 88 SER A CA 1
ATOM 700 C C . SER A 1 88 ? 6.883 -3.294 10.400 1.00 96.06 88 SER A C 1
ATOM 702 O O . SER A 1 88 ? 5.759 -3.778 10.345 1.00 96.06 88 SER A O 1
ATOM 704 N N . LEU A 1 89 ? 7.974 -4.004 10.097 1.00 96.69 89 LEU A N 1
ATOM 705 C CA . LEU A 1 89 ? 7.927 -5.394 9.629 1.00 96.69 89 LEU A CA 1
ATOM 706 C C . LEU A 1 89 ? 7.210 -6.304 10.636 1.00 96.69 89 LEU A C 1
ATOM 708 O O . LEU A 1 89 ?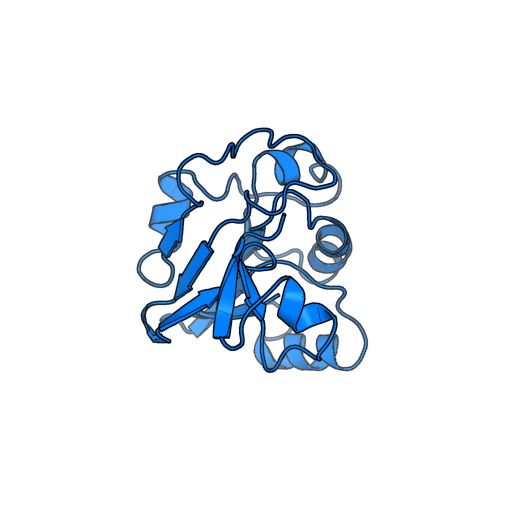 6.246 -6.976 10.278 1.00 96.69 89 LEU A O 1
ATOM 712 N N . LYS A 1 90 ? 7.593 -6.234 11.918 1.00 96.44 90 LYS A N 1
ATOM 713 C CA . LYS A 1 90 ? 6.935 -6.987 12.998 1.00 96.44 90 LYS A CA 1
ATOM 714 C C . LYS A 1 90 ? 5.457 -6.633 13.170 1.00 96.44 90 LYS A C 1
ATOM 716 O O . LYS A 1 90 ? 4.682 -7.485 13.585 1.00 96.44 90 LYS A O 1
ATOM 721 N N . GLN A 1 91 ? 5.058 -5.391 12.884 1.00 95.38 91 GLN A N 1
ATOM 722 C CA . GLN A 1 91 ? 3.661 -4.962 12.998 1.00 95.38 91 GLN A CA 1
ATOM 723 C C . GLN A 1 91 ? 2.758 -5.647 11.966 1.00 95.38 91 GLN A C 1
ATOM 725 O O . GLN A 1 91 ? 1.589 -5.888 12.255 1.00 95.38 91 GLN A O 1
ATOM 730 N N . PHE A 1 92 ? 3.273 -5.928 10.768 1.00 96.44 92 PHE A N 1
ATOM 731 C CA . PHE A 1 92 ? 2.477 -6.518 9.691 1.00 96.44 92 PHE A CA 1
ATOM 732 C C . PHE A 1 92 ? 2.518 -8.049 9.672 1.00 96.44 92 PHE A C 1
ATOM 734 O O . PHE A 1 92 ? 1.702 -8.674 8.995 1.00 96.44 92 PHE A O 1
ATOM 741 N N . GLU A 1 93 ? 3.413 -8.671 10.436 1.00 95.12 93 GLU A N 1
ATOM 742 C CA . GLU A 1 93 ? 3.414 -10.116 10.640 1.00 95.12 93 GLU A CA 1
ATOM 743 C C . GLU A 1 93 ? 2.219 -10.575 11.504 1.00 95.12 93 GLU A C 1
ATOM 745 O O . GLU A 1 93 ? 1.810 -9.886 12.439 1.00 95.12 93 GLU A O 1
ATOM 750 N N . PRO A 1 94 ? 1.651 -11.767 11.244 1.00 94.62 94 PRO A N 1
ATOM 751 C CA . PRO A 1 94 ? 2.007 -12.716 10.186 1.00 94.62 94 PRO A CA 1
ATOM 752 C C . PRO A 1 94 ? 1.241 -12.475 8.873 1.00 94.62 94 PRO A C 1
ATOM 754 O O . PRO A 1 94 ? 1.278 -13.329 7.986 1.00 94.62 94 PRO A O 1
ATOM 757 N N . ASP A 1 95 ? 0.473 -11.388 8.777 1.00 95.94 95 ASP A N 1
ATOM 758 C CA . ASP A 1 95 ? -0.441 -11.168 7.660 1.00 95.94 95 ASP A CA 1
ATOM 759 C C . ASP A 1 95 ? 0.314 -10.756 6.391 1.00 95.94 95 ASP A C 1
ATOM 761 O O . ASP A 1 95 ? -0.042 -11.224 5.316 1.00 95.94 95 ASP A O 1
ATOM 765 N N . LEU A 1 96 ? 1.396 -9.981 6.487 1.00 97.19 96 LEU A N 1
ATOM 766 C CA . LEU A 1 96 ? 2.217 -9.586 5.341 1.00 97.19 96 LEU A CA 1
ATOM 767 C C . LEU A 1 96 ? 3.688 -9.943 5.540 1.00 97.19 96 LEU A C 1
ATOM 769 O O . LEU A 1 96 ? 4.217 -9.892 6.647 1.00 97.19 96 LEU A O 1
ATOM 773 N N . GLN A 1 97 ? 4.356 -10.234 4.428 1.00 97.38 97 GLN A N 1
ATOM 774 C CA . GLN A 1 97 ? 5.811 -10.251 4.317 1.00 97.38 97 GLN A CA 1
ATOM 775 C C . GLN A 1 97 ? 6.219 -9.166 3.319 1.00 97.38 97 GLN A C 1
ATOM 777 O O . GLN A 1 97 ? 5.682 -9.111 2.210 1.00 97.38 97 GLN A O 1
ATOM 782 N N . LEU A 1 98 ? 7.131 -8.285 3.731 1.00 97.06 98 LEU A N 1
ATOM 783 C CA . LEU A 1 98 ? 7.563 -7.121 2.958 1.00 97.06 98 LEU A CA 1
ATOM 784 C C . LEU A 1 98 ? 9.040 -7.267 2.605 1.00 97.06 98 LEU A C 1
ATOM 786 O O . LEU A 1 98 ? 9.864 -7.502 3.487 1.00 97.06 98 LEU A O 1
ATOM 790 N N . GLN A 1 99 ? 9.377 -7.110 1.328 1.00 94.50 99 GLN A N 1
ATOM 791 C CA . GLN A 1 99 ? 10.755 -7.226 0.861 1.00 94.50 99 GLN A CA 1
ATOM 792 C C . GLN A 1 99 ? 10.987 -6.367 -0.385 1.00 94.50 99 GLN A C 1
ATOM 794 O O . GLN A 1 99 ? 10.093 -6.210 -1.207 1.00 94.50 99 GLN A O 1
ATOM 799 N N . ILE A 1 100 ? 12.195 -5.834 -0.550 1.00 92.12 100 ILE A N 1
ATOM 800 C CA . ILE A 1 100 ? 12.641 -5.204 -1.804 1.00 92.12 100 ILE A CA 1
ATOM 801 C C . ILE A 1 100 ? 13.462 -6.197 -2.634 1.00 92.12 100 ILE A C 1
ATOM 803 O O . ILE A 1 100 ? 14.099 -7.081 -2.049 1.00 92.12 100 ILE A O 1
ATOM 807 N N . PRO A 1 101 ? 13.506 -6.065 -3.971 1.00 89.69 101 PRO A N 1
ATOM 808 C CA . PRO A 1 101 ? 14.416 -6.860 -4.784 1.00 89.69 101 PRO A CA 1
ATOM 809 C C . PRO A 1 101 ? 15.869 -6.679 -4.331 1.00 89.69 101 PRO A C 1
ATOM 811 O O . PRO A 1 101 ? 16.303 -5.574 -3.993 1.00 89.69 101 PRO A O 1
ATOM 814 N N . GLU A 1 102 ? 16.632 -7.767 -4.320 1.00 88.06 102 GLU A N 1
ATOM 815 C CA . GLU A 1 102 ? 18.046 -7.722 -3.956 1.00 88.06 102 GLU A CA 1
ATOM 816 C C . GLU A 1 102 ? 18.834 -6.814 -4.915 1.00 88.06 102 GLU A C 1
ATOM 818 O O . GLU A 1 102 ? 18.587 -6.793 -6.121 1.00 88.06 102 GLU A O 1
ATOM 823 N N . GLY A 1 103 ? 19.778 -6.041 -4.371 1.00 86.31 103 GLY A N 1
ATOM 824 C CA . GLY A 1 103 ? 20.594 -5.103 -5.147 1.00 86.31 103 GLY A CA 1
ATOM 825 C C . GLY A 1 103 ? 19.931 -3.750 -5.429 1.00 86.31 103 GLY A C 1
ATOM 826 O O . GLY A 1 103 ? 20.503 -2.942 -6.160 1.00 86.31 103 GLY A O 1
ATOM 827 N N . THR A 1 104 ? 18.756 -3.477 -4.856 1.00 87.62 104 THR A N 1
ATOM 828 C CA . THR A 1 104 ? 18.074 -2.180 -4.990 1.00 87.62 104 THR A CA 1
ATOM 829 C C . THR A 1 104 ? 18.475 -1.181 -3.906 1.00 87.62 104 THR A C 1
ATOM 831 O O . THR A 1 104 ? 18.780 -1.553 -2.775 1.00 87.62 104 THR A O 1
ATOM 834 N N . GLU A 1 105 ? 18.459 0.109 -4.253 1.00 89.44 105 GLU A N 1
ATOM 835 C CA . GLU A 1 105 ? 18.624 1.208 -3.294 1.00 89.44 105 GLU A CA 1
ATOM 836 C C . GLU A 1 105 ? 17.251 1.649 -2.779 1.00 89.44 105 GLU A C 1
ATOM 838 O O . GLU A 1 105 ? 16.374 2.001 -3.566 1.00 89.44 105 GLU A O 1
ATOM 843 N N . TYR A 1 106 ? 17.061 1.655 -1.465 1.00 89.50 106 TYR A N 1
ATOM 844 C CA . TYR A 1 106 ? 15.761 1.912 -0.847 1.00 89.50 106 TYR A CA 1
ATOM 845 C C . TYR A 1 106 ? 15.613 3.341 -0.302 1.00 89.50 106 TYR A C 1
ATOM 847 O O . TYR A 1 106 ? 14.511 3.895 -0.305 1.00 89.50 106 TYR A O 1
ATOM 855 N N . VAL A 1 107 ? 16.708 3.967 0.138 1.00 87.25 107 VAL A N 1
ATOM 856 C CA . VAL A 1 107 ? 16.662 5.256 0.844 1.00 87.25 107 VAL A CA 1
ATOM 857 C C . VAL A 1 107 ? 16.461 6.419 -0.125 1.00 87.25 107 VAL A C 1
ATOM 859 O O . VAL A 1 107 ? 15.588 7.263 0.078 1.00 87.25 107 VAL A O 1
ATOM 862 N N . ASP A 1 108 ? 17.253 6.467 -1.194 1.00 85.94 108 ASP A N 1
ATOM 863 C CA . ASP A 1 108 ? 17.158 7.500 -2.234 1.00 85.94 108 ASP A CA 1
ATOM 864 C C . ASP A 1 108 ? 17.411 6.890 -3.622 1.00 85.94 108 ASP A C 1
ATOM 866 O O . ASP A 1 108 ? 18.457 7.143 -4.233 1.00 85.94 108 ASP A O 1
ATOM 870 N N . PRO A 1 109 ? 16.479 6.055 -4.125 1.00 84.25 109 PRO A N 1
ATOM 871 C CA . PRO A 1 109 ? 16.640 5.391 -5.409 1.00 84.25 109 PRO A CA 1
ATOM 872 C C . PRO A 1 109 ? 16.819 6.397 -6.543 1.00 84.25 109 PRO A C 1
ATOM 874 O O . PRO A 1 109 ? 16.068 7.367 -6.687 1.00 84.25 109 PRO A O 1
ATOM 877 N N . LYS A 1 110 ? 17.820 6.144 -7.387 1.00 83.62 110 LYS A N 1
ATOM 878 C CA . LYS A 1 110 ? 18.131 6.948 -8.573 1.00 83.62 110 LYS A CA 1
ATOM 879 C C . LYS A 1 110 ? 18.308 6.051 -9.797 1.00 83.62 110 LYS A C 1
ATOM 881 O O . LYS A 1 110 ? 18.667 4.888 -9.636 1.00 83.62 110 LYS A O 1
ATOM 886 N N . PRO A 1 111 ? 18.096 6.590 -11.009 1.00 83.75 111 PRO A N 1
ATOM 887 C CA . PRO A 1 111 ? 17.475 7.888 -11.297 1.00 83.75 111 PRO A CA 1
ATOM 888 C C . PRO A 1 111 ? 15.948 7.855 -11.098 1.00 83.75 111 PRO A C 1
ATOM 890 O O . PRO A 1 111 ? 15.277 6.887 -11.432 1.00 83.75 111 PRO A O 1
ATOM 893 N N . SER A 1 112 ? 15.377 8.949 -10.597 1.00 73.19 112 SER A N 1
ATOM 894 C CA . SER A 1 112 ? 13.986 8.991 -10.116 1.00 73.19 112 SER A CA 1
ATOM 895 C C . SER A 1 112 ? 12.887 8.839 -11.173 1.00 73.19 112 SER A C 1
ATOM 897 O O . SER A 1 112 ? 11.728 8.669 -10.813 1.00 73.19 112 SER A O 1
ATOM 899 N N . LYS A 1 113 ? 13.215 8.958 -12.464 1.00 68.31 113 LYS A N 1
ATOM 900 C CA . LYS A 1 113 ? 12.229 8.940 -13.560 1.00 68.31 113 LYS A CA 1
ATOM 901 C C . LYS A 1 113 ? 12.001 7.568 -14.191 1.00 68.31 113 LYS A C 1
ATOM 903 O O . LYS A 1 113 ? 11.005 7.414 -14.879 1.00 68.31 113 LYS A O 1
ATOM 908 N N . ILE A 1 114 ? 12.937 6.637 -14.019 1.00 67.56 114 ILE A N 1
ATOM 909 C CA . ILE A 1 114 ? 12.923 5.328 -14.699 1.00 67.56 114 ILE A CA 1
ATOM 910 C C . ILE A 1 114 ? 13.162 4.167 -13.730 1.00 67.56 114 ILE A C 1
ATOM 912 O O . ILE A 1 114 ? 13.205 3.015 -14.138 1.00 67.56 114 ILE A O 1
ATOM 916 N N . ASN A 1 115 ? 13.374 4.449 -12.443 1.00 76.94 115 ASN A N 1
ATOM 917 C CA . ASN A 1 115 ? 13.655 3.401 -11.477 1.00 76.94 115 ASN A CA 1
ATOM 918 C C . ASN A 1 115 ? 12.345 2.818 -10.926 1.00 76.94 115 ASN A C 1
ATOM 920 O O . ASN A 1 115 ? 11.828 3.289 -9.913 1.00 76.94 115 ASN A O 1
ATOM 924 N N . HIS A 1 116 ? 11.848 1.787 -11.609 1.00 79.12 116 HIS A N 1
ATOM 925 C CA . HIS A 1 116 ? 10.729 0.950 -11.164 1.00 79.12 116 HIS A CA 1
ATOM 926 C C . HIS A 1 116 ? 11.190 -0.277 -10.357 1.00 79.12 116 HIS A C 1
ATOM 928 O O . HIS A 1 116 ? 10.387 -1.004 -9.784 1.00 79.12 116 HIS A O 1
ATOM 934 N N . LEU A 1 117 ? 12.504 -0.511 -10.272 1.00 82.38 117 LEU A N 1
ATOM 935 C CA . LEU A 1 117 ? 13.070 -1.679 -9.599 1.00 82.38 117 LEU A CA 1
ATOM 936 C C . LEU A 1 117 ? 12.945 -1.593 -8.067 1.00 82.38 117 LEU A C 1
ATOM 938 O O . LEU A 1 117 ? 12.975 -2.610 -7.385 1.00 82.38 117 LEU A O 1
ATOM 942 N N . CYS A 1 118 ? 12.796 -0.389 -7.514 1.00 84.94 118 CYS A N 1
ATOM 943 C CA . CYS A 1 118 ? 12.825 -0.137 -6.070 1.00 84.94 118 CYS A CA 1
ATOM 944 C C . CYS A 1 118 ? 11.459 -0.247 -5.365 1.00 84.94 118 CYS A C 1
ATOM 946 O O . CYS A 1 118 ? 11.309 0.257 -4.249 1.00 84.94 118 CYS A O 1
ATOM 948 N N . GLY A 1 119 ? 10.455 -0.860 -5.998 1.00 90.88 119 GLY A N 1
ATOM 949 C CA . GLY A 1 119 ? 9.177 -1.153 -5.349 1.00 90.88 119 GLY A CA 1
ATOM 950 C C . GLY A 1 119 ? 9.288 -2.286 -4.327 1.00 90.88 119 GLY A C 1
ATOM 951 O O . GLY A 1 119 ? 9.958 -3.291 -4.560 1.00 90.88 119 GLY A O 1
ATOM 952 N N . ILE A 1 120 ? 8.605 -2.135 -3.194 1.00 95.06 120 ILE A N 1
ATOM 953 C CA . ILE A 1 120 ? 8.493 -3.179 -2.172 1.00 95.06 120 ILE A CA 1
ATOM 954 C C . ILE A 1 120 ? 7.484 -4.233 -2.636 1.00 95.06 120 ILE A C 1
ATOM 956 O O . ILE A 1 120 ? 6.316 -3.930 -2.871 1.00 95.06 120 ILE A O 1
ATOM 960 N N . PHE A 1 121 ? 7.909 -5.491 -2.694 1.00 96.31 121 PHE A N 1
ATOM 961 C CA . PHE A 1 121 ? 7.011 -6.630 -2.809 1.00 96.31 121 PHE A CA 1
ATOM 962 C C . PHE A 1 121 ? 6.279 -6.867 -1.491 1.00 96.31 121 PHE A C 1
ATOM 964 O O . PHE A 1 121 ? 6.895 -6.992 -0.430 1.00 96.31 121 PHE A O 1
ATOM 971 N N . VAL A 1 122 ? 4.954 -6.978 -1.578 1.00 97.69 122 VAL A N 1
ATOM 972 C CA . VAL A 1 122 ? 4.092 -7.326 -0.448 1.00 97.69 122 VAL A CA 1
ATOM 973 C C . VAL A 1 122 ? 3.470 -8.685 -0.706 1.00 97.69 122 VAL A C 1
ATOM 975 O O . VAL A 1 122 ? 2.596 -8.826 -1.560 1.00 97.69 122 VAL A O 1
ATOM 978 N N . PHE A 1 123 ? 3.910 -9.696 0.033 1.00 97.50 123 PHE A N 1
ATOM 979 C CA . PHE A 1 123 ? 3.340 -11.034 -0.033 1.00 97.50 123 PHE A CA 1
ATOM 980 C C . PHE A 1 123 ? 2.307 -11.228 1.076 1.00 97.50 123 PHE A C 1
ATOM 982 O O . PHE A 1 123 ? 2.598 -10.998 2.248 1.00 97.50 123 PHE A O 1
ATOM 989 N N . HIS A 1 124 ? 1.106 -11.676 0.707 1.00 97.00 124 HIS A N 1
ATOM 990 C CA . HIS A 1 124 ? 0.032 -12.037 1.634 1.00 97.00 124 HIS A CA 1
ATOM 991 C C . HIS A 1 124 ? -0.092 -13.570 1.701 1.00 97.00 124 HIS A C 1
ATOM 993 O O . HIS A 1 124 ? -0.726 -14.166 0.811 1.00 97.00 124 HIS A O 1
ATOM 999 N N . PRO A 1 125 ? 0.477 -14.234 2.734 1.00 95.69 125 PRO A N 1
ATOM 1000 C CA . PRO A 1 125 ? 0.638 -15.688 2.763 1.00 95.69 125 PRO A CA 1
ATOM 1001 C C . PRO A 1 125 ? -0.674 -16.461 2.655 1.00 95.69 125 PRO A C 1
ATOM 1003 O O . PRO A 1 125 ? -0.725 -17.496 1.993 1.00 95.69 125 PRO A O 1
ATOM 1006 N N . LEU A 1 126 ? -1.752 -15.945 3.257 1.00 94.12 126 LEU A N 1
ATOM 1007 C CA . LEU A 1 126 ? -3.056 -16.611 3.259 1.00 94.12 126 LEU A CA 1
ATOM 1008 C C . LEU A 1 126 ? -3.626 -16.763 1.841 1.00 94.12 126 LEU A C 1
ATOM 1010 O O . LEU A 1 126 ? -4.132 -17.825 1.489 1.00 94.12 126 LEU A O 1
ATOM 1014 N N . SER A 1 127 ? -3.517 -15.714 1.021 1.00 94.75 127 SER A N 1
ATOM 1015 C CA . SER A 1 127 ? -4.001 -15.725 -0.370 1.00 94.75 127 SER A CA 1
ATOM 1016 C C . SER A 1 127 ? -2.967 -16.201 -1.389 1.00 94.75 127 SER A C 1
ATOM 1018 O O . SER A 1 127 ? -3.302 -16.351 -2.560 1.00 94.75 127 SER A O 1
ATOM 1020 N N . LYS A 1 128 ? -1.704 -16.379 -0.974 1.00 96.38 128 LYS A N 1
ATOM 1021 C CA . LYS A 1 128 ? -0.561 -16.646 -1.862 1.00 96.38 128 LYS A CA 1
ATOM 1022 C C . LYS A 1 128 ? -0.419 -15.616 -2.994 1.00 96.38 128 LYS A C 1
ATOM 1024 O O . LYS A 1 128 ? -0.067 -15.964 -4.115 1.00 96.38 128 LYS A O 1
ATOM 1029 N N . THR A 1 129 ? -0.707 -14.351 -2.695 1.00 95.69 129 THR A N 1
ATOM 1030 C CA . THR A 1 129 ? -0.674 -13.247 -3.664 1.00 95.69 129 THR A CA 1
ATOM 1031 C C . THR A 1 129 ? 0.473 -12.299 -3.342 1.00 95.69 129 THR A C 1
ATOM 1033 O O . THR A 1 129 ? 0.712 -11.997 -2.172 1.00 95.69 129 THR A O 1
ATOM 1036 N N . ILE A 1 130 ? 1.161 -11.826 -4.382 1.00 95.56 130 ILE A N 1
ATOM 1037 C CA . ILE A 1 130 ? 2.181 -10.779 -4.298 1.00 95.56 130 ILE A CA 1
ATOM 1038 C C . ILE A 1 130 ? 1.614 -9.508 -4.928 1.00 95.56 130 ILE A C 1
ATOM 1040 O O . ILE A 1 130 ? 1.235 -9.509 -6.099 1.00 95.56 130 ILE A O 1
ATOM 1044 N N . HIS A 1 131 ? 1.595 -8.417 -4.170 1.00 96.12 131 HIS A N 1
ATOM 1045 C CA . HIS A 1 131 ? 1.498 -7.079 -4.734 1.00 96.12 131 HIS A CA 1
ATOM 1046 C C . HIS A 1 131 ? 2.911 -6.624 -5.103 1.00 96.12 131 HIS A C 1
ATOM 1048 O O . HIS A 1 131 ? 3.755 -6.460 -4.223 1.00 96.12 131 HIS A O 1
ATOM 1054 N N . ASN A 1 132 ? 3.173 -6.468 -6.402 1.00 93.38 132 ASN A N 1
ATOM 1055 C CA . ASN A 1 132 ? 4.473 -6.023 -6.914 1.00 93.38 132 ASN A CA 1
ATOM 1056 C C . ASN A 1 132 ? 4.448 -4.589 -7.467 1.00 93.38 132 ASN A C 1
ATOM 1058 O O . ASN A 1 132 ? 5.483 -4.077 -7.881 1.00 93.38 132 ASN A O 1
ATOM 1062 N N . ASN A 1 133 ? 3.263 -3.973 -7.463 1.00 90.88 133 ASN A N 1
ATOM 1063 C CA . ASN A 1 133 ? 2.974 -2.740 -8.171 1.00 90.88 133 ASN A CA 1
ATOM 1064 C C . ASN A 1 133 ? 3.395 -2.843 -9.650 1.00 90.88 133 ASN A C 1
ATOM 1066 O O . ASN A 1 133 ? 2.888 -3.718 -10.352 1.00 90.88 133 ASN A O 1
ATOM 1070 N N . ASP A 1 134 ? 4.310 -1.995 -10.107 1.00 89.69 134 ASP A N 1
ATOM 1071 C CA . ASP A 1 134 ? 4.864 -1.982 -11.455 1.00 89.69 134 ASP A CA 1
ATOM 1072 C C . ASP A 1 134 ? 6.332 -2.438 -11.498 1.00 89.69 134 ASP A C 1
ATOM 1074 O O . ASP A 1 134 ? 7.002 -2.171 -12.488 1.00 89.69 134 ASP A O 1
ATOM 1078 N N . THR A 1 135 ? 6.842 -3.135 -10.473 1.00 90.56 135 THR A N 1
ATOM 1079 C CA . THR A 1 135 ? 8.236 -3.618 -10.430 1.00 90.56 135 THR A CA 1
ATOM 1080 C C . THR A 1 135 ? 8.483 -4.787 -11.392 1.00 90.56 135 THR A C 1
ATOM 1082 O O . THR A 1 135 ? 9.543 -4.867 -12.017 1.00 90.56 135 THR A O 1
ATOM 1085 N N . LEU A 1 136 ? 7.531 -5.720 -11.508 1.00 91.19 136 LEU A N 1
ATOM 1086 C CA . LEU A 1 136 ? 7.573 -6.863 -12.422 1.00 91.19 136 LEU A CA 1
ATOM 1087 C C . LEU A 1 136 ? 6.504 -6.709 -13.505 1.00 91.19 136 LEU A C 1
ATOM 1089 O O . LEU A 1 136 ? 5.338 -6.448 -13.221 1.00 91.19 136 LEU A O 1
ATOM 1093 N N . MET A 1 137 ? 6.889 -6.964 -14.750 1.00 89.69 137 MET A N 1
ATOM 1094 C CA . MET A 1 137 ? 5.982 -7.029 -15.890 1.00 89.69 137 MET A CA 1
ATOM 1095 C C . MET A 1 137 ? 5.926 -8.451 -16.433 1.00 89.69 137 MET A C 1
ATOM 1097 O O . MET A 1 137 ? 6.955 -9.119 -16.559 1.00 89.69 137 MET A O 1
ATOM 1101 N N . VAL A 1 138 ? 4.721 -8.890 -16.791 1.00 90.31 138 VAL A N 1
ATOM 1102 C CA . VAL A 1 138 ? 4.482 -10.157 -17.487 1.00 90.31 138 VAL A CA 1
ATOM 1103 C C . VAL A 1 138 ? 4.038 -9.844 -18.909 1.00 90.31 138 VAL A C 1
ATOM 1105 O O . VAL A 1 138 ? 3.116 -9.059 -19.117 1.00 90.31 138 VAL A O 1
ATOM 1108 N N . SER A 1 139 ? 4.698 -10.449 -19.891 1.00 90.50 139 SER A N 1
ATOM 1109 C CA . SER A 1 139 ? 4.304 -10.342 -21.296 1.00 90.50 139 SER A CA 1
ATOM 1110 C C . SER A 1 139 ? 3.348 -11.472 -21.655 1.00 90.50 139 SER A C 1
ATOM 1112 O O . SER A 1 139 ? 3.770 -12.612 -21.815 1.00 90.50 139 SER A O 1
ATOM 1114 N N . GLU A 1 140 ? 2.061 -11.167 -21.802 1.00 90.06 140 GLU A N 1
ATOM 1115 C CA . GLU A 1 140 ? 1.054 -12.141 -22.235 1.00 90.06 140 GLU A CA 1
ATOM 1116 C C . GLU A 1 140 ? 0.713 -11.950 -23.712 1.00 90.06 140 GLU A C 1
ATOM 1118 O O . GLU A 1 140 ? 0.343 -10.856 -24.141 1.00 90.06 140 GLU A O 1
ATOM 1123 N N . LYS A 1 141 ? 0.825 -13.032 -24.488 1.00 89.88 141 LYS A N 1
ATOM 1124 C CA . LYS A 1 141 ? 0.498 -13.114 -25.920 1.00 89.88 141 LYS A CA 1
ATOM 1125 C C . LYS A 1 141 ? 0.990 -11.888 -26.701 1.00 89.88 141 LYS A C 1
ATOM 1127 O O . LYS A 1 141 ? 0.183 -11.181 -27.315 1.00 89.88 141 LYS A O 1
ATOM 1132 N N . PRO A 1 142 ? 2.308 -11.615 -26.679 1.00 88.62 142 PRO A N 1
ATOM 1133 C CA . PRO A 1 142 ? 2.867 -10.448 -27.337 1.00 88.62 142 PRO A CA 1
ATOM 1134 C C . PRO A 1 142 ? 2.524 -10.482 -28.830 1.00 88.62 142 PRO A C 1
ATOM 1136 O O . PRO A 1 142 ? 2.652 -11.513 -29.493 1.00 88.62 142 PRO A O 1
ATOM 1139 N N . ASN A 1 143 ? 2.083 -9.346 -29.377 1.00 91.00 143 ASN A N 1
ATOM 1140 C CA . ASN A 1 143 ? 1.878 -9.232 -30.820 1.00 91.00 143 ASN A CA 1
ATOM 1141 C C . ASN A 1 143 ? 3.212 -9.414 -31.568 1.00 91.00 143 ASN A C 1
ATOM 1143 O O . ASN A 1 143 ? 4.282 -9.354 -30.966 1.00 91.00 143 ASN A O 1
ATOM 1147 N N . PHE A 1 144 ? 3.166 -9.601 -32.888 1.00 90.94 144 PHE A N 1
ATOM 1148 C CA . PHE A 1 144 ? 4.365 -9.910 -33.674 1.00 90.94 144 PHE A CA 1
ATOM 1149 C C . PHE A 1 144 ? 5.532 -8.930 -33.442 1.00 90.94 144 PHE A C 1
ATOM 1151 O O . PHE A 1 144 ? 6.661 -9.370 -33.243 1.00 90.94 144 PHE A O 1
ATOM 1158 N N . LEU A 1 145 ? 5.272 -7.619 -33.384 1.00 89.12 145 LEU A N 1
ATOM 1159 C CA . LEU A 1 145 ? 6.323 -6.623 -33.145 1.00 89.12 145 LEU A CA 1
ATOM 1160 C C . LEU A 1 145 ? 6.900 -6.725 -31.730 1.00 89.12 145 LEU A C 1
ATOM 1162 O O . LEU A 1 145 ? 8.115 -6.675 -31.553 1.00 89.12 145 LEU A O 1
ATOM 1166 N N . TYR A 1 146 ? 6.043 -6.902 -30.725 1.00 84.62 146 TYR A N 1
ATOM 1167 C CA . TYR A 1 146 ? 6.471 -7.024 -29.332 1.00 84.62 146 TYR A CA 1
ATOM 1168 C C . TYR A 1 146 ? 7.164 -8.371 -29.052 1.00 84.62 146 TYR A C 1
ATOM 1170 O O . TYR A 1 146 ? 8.065 -8.440 -28.218 1.00 84.62 146 TYR A O 1
ATOM 1178 N N . SER A 1 147 ? 6.837 -9.417 -29.822 1.00 86.88 147 SER A N 1
ATOM 1179 C CA . SER A 1 147 ? 7.440 -10.753 -29.708 1.00 86.88 147 SER A CA 1
ATOM 1180 C C . SER A 1 147 ? 8.941 -10.795 -30.030 1.00 86.88 147 SER A C 1
ATOM 1182 O O . SER A 1 147 ? 9.640 -11.726 -29.635 1.00 86.88 147 SER A O 1
ATOM 1184 N N . LEU A 1 148 ? 9.456 -9.760 -30.707 1.00 89.06 148 LEU A N 1
ATOM 1185 C CA . LEU A 1 148 ? 10.890 -9.575 -30.947 1.00 89.06 148 LEU A CA 1
ATOM 1186 C C . LEU A 1 148 ? 11.661 -9.188 -29.673 1.00 89.06 148 LEU A C 1
ATOM 1188 O O . LEU A 1 148 ? 12.873 -9.384 -29.615 1.00 89.06 148 LEU A O 1
ATOM 1192 N N . TYR A 1 149 ? 10.973 -8.649 -28.662 1.00 85.88 149 TYR A N 1
ATOM 1193 C CA . TYR A 1 149 ? 11.564 -8.141 -27.419 1.00 85.88 149 TYR A CA 1
ATOM 1194 C C . TYR A 1 149 ? 11.125 -8.921 -26.176 1.00 85.88 149 TYR A C 1
ATOM 1196 O O . TYR A 1 149 ? 11.853 -8.927 -25.177 1.00 85.88 149 TYR A O 1
ATOM 1204 N N . ALA A 1 150 ? 9.962 -9.576 -26.218 1.00 87.31 150 ALA A N 1
ATOM 1205 C CA . ALA A 1 150 ? 9.462 -10.385 -25.116 1.00 87.31 150 ALA A CA 1
ATOM 1206 C C . ALA A 1 150 ? 8.745 -11.659 -25.578 1.00 87.31 150 ALA A C 1
ATOM 1208 O O . ALA A 1 150 ? 8.055 -11.662 -26.594 1.00 87.31 150 ALA A O 1
ATOM 1209 N N . LYS A 1 151 ? 8.890 -12.748 -24.821 1.00 90.25 151 LYS A N 1
ATOM 1210 C CA . LYS A 1 151 ? 8.192 -14.020 -25.070 1.00 90.25 151 LYS A CA 1
ATOM 1211 C C . LYS A 1 151 ? 6.865 -14.076 -24.313 1.00 90.25 151 LYS A C 1
ATOM 1213 O O . LYS A 1 151 ? 6.698 -13.422 -23.289 1.00 90.25 151 LYS A O 1
ATOM 1218 N N . ASP A 1 152 ? 5.936 -14.890 -24.808 1.00 91.31 152 ASP A N 1
ATOM 1219 C CA . ASP A 1 152 ? 4.701 -15.190 -24.078 1.00 91.31 152 ASP A CA 1
ATOM 1220 C C . ASP A 1 152 ? 5.019 -15.848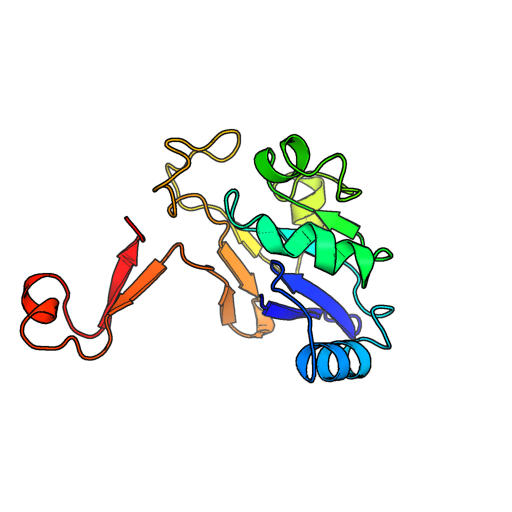 -22.725 1.00 91.31 152 ASP A C 1
ATOM 1222 O O . ASP A 1 152 ? 5.824 -16.781 -22.657 1.00 91.31 152 ASP A O 1
ATOM 1226 N N . GLY A 1 153 ? 4.420 -15.328 -21.654 1.00 90.88 153 GLY A N 1
ATOM 1227 C CA . GLY A 1 153 ? 4.674 -15.725 -20.270 1.00 90.88 153 GLY A CA 1
ATOM 1228 C C . GLY A 1 153 ? 6.005 -15.231 -19.693 1.00 90.88 153 GLY A C 1
ATOM 1229 O O . GLY A 1 153 ? 6.370 -15.634 -18.589 1.00 90.88 153 GLY A O 1
ATOM 1230 N N . GLU A 1 154 ? 6.758 -14.388 -20.406 1.00 91.94 154 GLU A N 1
ATOM 1231 C CA . GLU A 1 154 ? 8.031 -13.875 -19.904 1.00 91.94 154 GLU A CA 1
ATOM 1232 C C . GLU A 1 154 ? 7.815 -12.842 -18.794 1.00 91.94 154 GLU A C 1
ATOM 1234 O O . GLU A 1 154 ? 7.044 -11.894 -18.954 1.00 91.94 154 GLU A O 1
ATOM 1239 N N . VAL A 1 155 ? 8.538 -13.016 -17.683 1.00 90.44 155 VAL A N 1
ATOM 1240 C CA . VAL A 1 155 ? 8.562 -12.084 -16.551 1.00 90.44 155 VAL A CA 1
ATOM 1241 C C . VAL A 1 155 ? 9.872 -11.304 -16.574 1.00 90.44 155 VAL A C 1
ATOM 1243 O O . VAL A 1 155 ? 10.948 -11.903 -16.612 1.00 90.44 155 VAL A O 1
ATOM 1246 N N . LYS A 1 156 ? 9.791 -9.972 -16.531 1.00 90.00 156 LYS A N 1
ATOM 1247 C CA . LYS A 1 156 ? 10.952 -9.071 -16.451 1.00 90.00 156 LYS A CA 1
ATOM 1248 C C . LYS A 1 156 ? 10.737 -8.006 -15.392 1.00 90.00 156 LYS A C 1
ATOM 1250 O O . LYS A 1 156 ? 9.603 -7.671 -15.063 1.00 90.00 156 LYS A O 1
ATOM 1255 N N . PHE A 1 157 ? 11.835 -7.440 -14.907 1.00 87.00 157 PHE A N 1
ATOM 1256 C CA . PHE A 1 157 ? 11.761 -6.171 -14.200 1.00 87.00 157 PHE A CA 1
ATOM 1257 C C . PHE A 1 157 ? 11.331 -5.062 -15.152 1.00 87.00 157 PHE A C 1
ATOM 1259 O O . PHE A 1 157 ? 11.689 -5.066 -16.332 1.00 87.00 157 PHE A O 1
ATOM 1266 N N . HIS A 1 158 ? 10.572 -4.118 -14.620 1.00 82.31 158 HIS A N 1
ATOM 1267 C CA . HIS A 1 158 ? 10.248 -2.891 -15.315 1.00 82.31 158 HIS A CA 1
ATOM 1268 C C . HIS A 1 158 ? 11.496 -2.007 -15.368 1.00 82.31 158 HIS A C 1
ATOM 1270 O O . HIS A 1 158 ? 12.044 -1.609 -14.338 1.00 82.31 158 HIS A O 1
ATOM 1276 N N . SER A 1 159 ? 11.981 -1.781 -16.588 1.00 69.62 159 SER A N 1
ATOM 1277 C CA . SER A 1 159 ? 13.205 -1.044 -16.918 1.00 69.62 159 SER A CA 1
ATOM 1278 C C . SER A 1 159 ? 12.921 0.090 -17.884 1.00 69.62 159 SER A C 1
ATOM 1280 O O . SER A 1 159 ? 12.134 -0.185 -18.821 1.00 69.62 159 SER A O 1
#

pLDDT: mean 93.46, std 5.86, range [67.56, 98.69]

Sequence (159 aa):
MSIIKTKNGKFICIDAVEVTGDLKGELDALTDNGKLIESVIATHPFHTLSFKQFYQLYPSPKYFGTPRHLKILSEDVKWEGELLTEKSLKQFEPDLQLQIPEGTEYVDPKPSKINHLCGIFVFHPLSKTIHNNDTLMVSEKPNFLYSLYAKDGEVKFHS

Organism: NCBI:txid447962

Secondary structure (DSSP, 8-state):
-EEEE-TTS-EEEES-----HHHHHHHHHHHTTTTTEEEEE---TT--TTHHHHHHH--SSEEEE-HHHHHHSTTT--EEEETTSHHHHHHHTTT-EEEPPTT---SS-SSTTT--TTPPEEEETTTTEEE-TTSEEEE-S--TTGGGT--TTEEEE--